Protein AF-A0A5K7ZWA7-F1 (afdb_monomer)

Sequence (144 aa):
MEKLTLSKHFCQRWQKRVGNWPTIDAVRHYMTQSIVVQGGKSLVTFNGTPHRVLALYWCPEIETIMAVDTVQNVAVTVYSRDMVDRPRGRKARKKPARKPDRRQPVSRYKDNVADAQRASLPLALRAAAVARDFGARASGERRI

Organism: NCBI:txid885957

Nearest PDB structures (foldseek):
  3mbr-assembly1_X  TM=3.580E-01  e=2.548E+00  Xanthomonas campestris pv. campestris
  8oer-assembly1_B  TM=4.316E-01  e=5.532E+00  Homo sapiens
  8oes-assembly1_A  TM=4.341E-01  e=7.642E+00  Homo sapiens

Radius of gyration: 33.52 Å; Cα contacts (8 Å, |Δi|>4): 148; chains: 1; bounding box: 53×34×88 Å

Solvent-accessible surface area (backbone atoms only — not comparable to full-atom values): 9133 Å² total; per-residue (Å²): 132,84,76,71,42,76,34,73,60,17,42,57,43,35,27,76,70,77,71,46,80,78,46,69,64,58,53,48,52,48,55,74,71,26,48,77,76,36,78,50,44,85,45,65,47,97,87,67,50,78,44,79,45,55,19,32,32,37,25,74,93,79,52,31,36,40,33,28,38,72,89,74,33,30,36,51,39,52,45,49,70,74,63,72,75,48,75,75,76,68,64,72,70,72,70,72,76,76,68,77,73,82,71,65,82,73,79,79,80,73,69,72,67,64,61,63,65,67,71,74,60,62,73,77,64,60,57,64,64,61,62,65,72,75,71,80,78,86,82,84,81,89,82,134

Secondary structure (DSSP, 8-state):
----EE-HHHHHHHHHHHSSPPPHHHHHHHHHHSEEEE--EEEE-TTS-EEEEPEEEEETTTTEEEEEETTTTEEEEEEEGGGTSS---------------------TTSGGGTSGGGGGS-HHHHHHHHTTTSSSSS------

Foldseek 3Di:
DDDAAEDPQAQVQCCVQVVDGDDPVNVVVQQVQWDWPADWDWDADPVRRIDIDWTWTQRVVSQKIWTARPVVNYGDHMDHPVVVPPPPPPVVPPPPPPDPPPPDPPPPPPPVPVVVVVVPDPPVVVVVVVVVPPPPPPDDDDDD

Structure (mmCIF, N/CA/C/O backbone):
data_AF-A0A5K7ZWA7-F1
#
_entry.id   AF-A0A5K7ZWA7-F1
#
loop_
_atom_site.group_PDB
_atom_site.id
_atom_site.type_symbol
_atom_site.label_atom_id
_atom_site.label_alt_id
_atom_site.label_comp_id
_atom_site.label_asym_id
_atom_site.label_entity_id
_atom_site.label_seq_id
_atom_site.pdbx_PDB_ins_code
_atom_site.Cartn_x
_atom_site.Cartn_y
_atom_site.Cartn_z
_atom_site.occupancy
_atom_site.B_iso_or_equiv
_atom_site.auth_seq_id
_atom_site.auth_comp_id
_atom_site.auth_asym_id
_atom_site.auth_atom_id
_atom_site.pdbx_PDB_model_num
ATOM 1 N N . MET A 1 1 ? -16.619 8.078 -12.085 1.00 61.03 1 MET A N 1
ATOM 2 C CA . MET A 1 1 ? -15.564 7.339 -11.353 1.00 61.03 1 MET A CA 1
ATOM 3 C C . MET A 1 1 ? -14.841 8.305 -10.441 1.00 61.03 1 MET A C 1
ATOM 5 O O . MET A 1 1 ? -14.447 9.370 -10.903 1.00 61.03 1 MET A O 1
ATOM 9 N N . GLU A 1 2 ? -14.689 7.957 -9.167 1.00 81.94 2 GLU A N 1
ATOM 10 C CA . GLU A 1 2 ? -13.985 8.801 -8.200 1.00 81.94 2 GLU A CA 1
ATOM 11 C C . GLU A 1 2 ? -12.511 9.002 -8.598 1.00 81.94 2 GLU A C 1
ATOM 13 O O . GLU A 1 2 ? -11.881 8.155 -9.251 1.00 81.94 2 GLU A O 1
ATOM 18 N N . LYS 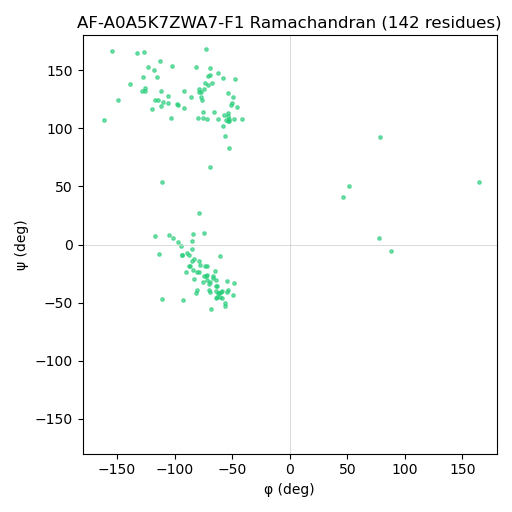A 1 3 ? -11.962 10.175 -8.271 1.00 93.69 3 LYS A N 1
ATOM 19 C CA . LYS A 1 3 ? -10.595 10.565 -8.636 1.00 93.69 3 LYS A CA 1
ATOM 20 C C . LYS A 1 3 ? -9.597 9.820 -7.745 1.00 93.69 3 LYS A C 1
ATOM 22 O O . LYS A 1 3 ? -9.478 10.136 -6.568 1.00 93.69 3 LYS A O 1
ATOM 27 N N . LEU A 1 4 ? -8.865 8.862 -8.320 1.00 97.00 4 LEU A N 1
ATOM 28 C CA . LEU A 1 4 ? -7.779 8.162 -7.633 1.00 97.00 4 LEU A CA 1
ATOM 29 C C . LEU A 1 4 ? -6.530 9.048 -7.618 1.00 97.00 4 LEU A C 1
ATOM 31 O O . LEU A 1 4 ? -6.140 9.602 -8.647 1.00 97.00 4 LEU A O 1
ATOM 35 N N . THR A 1 5 ? -5.886 9.154 -6.463 1.00 98.19 5 THR A N 1
ATOM 36 C CA . THR A 1 5 ? -4.610 9.853 -6.295 1.00 98.19 5 THR A CA 1
ATOM 37 C C . THR A 1 5 ? -3.527 8.883 -5.830 1.00 98.19 5 THR A C 1
ATOM 39 O O . THR A 1 5 ? -3.804 7.884 -5.166 1.00 98.19 5 THR A O 1
ATOM 42 N N . LEU A 1 6 ? -2.275 9.147 -6.206 1.00 98.44 6 LEU A N 1
ATOM 43 C CA . LEU A 1 6 ? -1.140 8.289 -5.870 1.00 98.44 6 LEU A CA 1
ATOM 44 C C . LEU A 1 6 ? -0.248 9.007 -4.863 1.00 98.44 6 LEU A C 1
ATOM 46 O O . LEU A 1 6 ? 0.242 10.106 -5.125 1.00 98.44 6 LEU A O 1
ATOM 50 N N . SER A 1 7 ? -0.022 8.393 -3.703 1.00 98.38 7 SER A N 1
ATOM 51 C CA . SER A 1 7 ? 0.917 8.956 -2.736 1.00 98.38 7 SER A CA 1
ATOM 52 C C . SER A 1 7 ? 2.357 8.857 -3.253 1.00 98.38 7 SER A C 1
ATOM 54 O O . SER A 1 7 ? 2.731 7.921 -3.963 1.00 98.38 7 SER A O 1
ATOM 56 N N . LYS A 1 8 ? 3.221 9.782 -2.822 1.00 98.19 8 LYS A N 1
ATOM 57 C CA . LYS A 1 8 ? 4.662 9.726 -3.129 1.00 98.19 8 LYS A CA 1
ATOM 58 C C . LYS A 1 8 ? 5.281 8.383 -2.727 1.00 98.19 8 LYS A C 1
ATOM 60 O O . LYS A 1 8 ? 6.122 7.849 -3.448 1.00 98.19 8 LYS A O 1
ATOM 65 N N . HIS A 1 9 ? 4.862 7.840 -1.580 1.00 97.94 9 HIS A N 1
ATOM 66 C CA . HIS A 1 9 ? 5.350 6.552 -1.099 1.00 97.94 9 HIS A CA 1
ATOM 67 C C . HIS A 1 9 ? 4.956 5.420 -2.045 1.00 97.94 9 HIS A C 1
ATOM 69 O O . HIS A 1 9 ? 5.816 4.620 -2.410 1.00 97.94 9 HIS A O 1
ATOM 75 N N . PHE A 1 10 ? 3.696 5.394 -2.484 1.00 98.31 10 PHE A N 1
ATOM 76 C CA . PHE A 1 10 ? 3.209 4.442 -3.472 1.00 98.31 10 PHE A CA 1
ATOM 77 C C . PHE A 1 10 ? 4.030 4.496 -4.760 1.00 98.31 10 PHE A C 1
ATOM 79 O O . PHE A 1 10 ? 4.540 3.459 -5.170 1.00 98.31 10 PHE A O 1
ATOM 86 N N . CYS A 1 11 ? 4.256 5.679 -5.342 1.00 98.38 11 CYS A N 1
ATOM 87 C CA . CYS A 1 11 ? 4.998 5.801 -6.602 1.00 98.38 11 CYS A CA 1
ATOM 88 C C . CYS A 1 11 ? 6.423 5.241 -6.515 1.00 98.38 11 CYS A C 1
ATOM 90 O O . CYS A 1 11 ? 6.836 4.445 -7.355 1.00 98.38 11 CYS A O 1
ATOM 92 N N . GLN A 1 12 ? 7.154 5.577 -5.449 1.00 97.19 12 GLN A N 1
ATOM 93 C CA . GLN A 1 12 ? 8.507 5.055 -5.216 1.00 97.19 12 GLN A CA 1
ATOM 94 C C . GLN A 1 12 ? 8.515 3.531 -5.044 1.00 97.19 12 GLN A C 1
ATOM 96 O O . GLN A 1 12 ? 9.398 2.820 -5.526 1.00 97.19 12 GLN A O 1
ATOM 101 N N . ARG A 1 13 ? 7.528 3.024 -4.305 1.00 96.56 13 ARG A N 1
ATOM 102 C CA . ARG A 1 13 ? 7.348 1.604 -4.011 1.00 96.56 13 ARG A CA 1
ATOM 103 C C . ARG A 1 13 ? 6.922 0.803 -5.235 1.00 96.56 13 ARG A C 1
ATOM 105 O O . ARG A 1 13 ? 7.331 -0.352 -5.338 1.00 96.56 13 ARG A O 1
ATOM 112 N N . TRP A 1 14 ? 6.133 1.404 -6.111 1.00 97.50 14 TRP A N 1
ATOM 113 C CA . TRP A 1 14 ? 5.718 0.853 -7.388 1.00 97.50 14 TRP A CA 1
ATOM 114 C C . TRP A 1 14 ? 6.901 0.768 -8.344 1.00 97.50 14 TRP A C 1
ATOM 116 O O . TRP A 1 14 ? 7.252 -0.327 -8.766 1.00 97.50 14 TRP A O 1
ATOM 126 N N . GLN A 1 15 ? 7.589 1.890 -8.586 1.00 97.06 15 GLN A N 1
ATOM 127 C CA . GLN A 1 15 ? 8.737 1.947 -9.493 1.00 97.06 15 GLN A CA 1
ATOM 128 C C . GLN A 1 15 ? 9.807 0.923 -9.132 1.00 97.06 15 GLN A C 1
ATOM 130 O O . GLN A 1 15 ? 10.341 0.242 -9.999 1.00 97.06 15 GLN A O 1
ATOM 135 N N . LYS A 1 16 ? 10.076 0.752 -7.835 1.00 94.94 16 LYS A N 1
ATOM 136 C CA . LYS A 1 16 ? 11.051 -0.230 -7.361 1.00 94.94 16 LYS A CA 1
ATOM 137 C C . LYS A 1 16 ? 10.667 -1.693 -7.647 1.00 94.94 16 LYS A C 1
ATOM 139 O O . LYS A 1 16 ? 11.548 -2.542 -7.596 1.00 94.94 16 LYS A O 1
ATOM 144 N N . ARG A 1 17 ? 9.385 -2.003 -7.844 1.00 92.88 17 ARG A N 1
ATOM 145 C CA . ARG A 1 17 ? 8.873 -3.384 -7.924 1.00 92.88 17 ARG A CA 1
ATOM 146 C C . ARG A 1 17 ? 8.392 -3.765 -9.308 1.00 92.88 17 ARG A C 1
ATOM 148 O O . ARG A 1 17 ? 8.737 -4.827 -9.790 1.00 92.88 17 ARG A O 1
ATOM 155 N N . VAL A 1 18 ? 7.608 -2.888 -9.920 1.00 95.00 18 VAL A N 1
ATOM 156 C CA . VAL A 1 18 ? 7.044 -3.092 -11.256 1.00 95.00 18 VAL A CA 1
ATOM 157 C C . VAL A 1 18 ? 8.024 -2.608 -12.334 1.00 95.00 18 VAL A C 1
ATOM 159 O O . VAL A 1 18 ? 7.931 -3.006 -13.485 1.00 95.00 18 VAL A O 1
ATOM 162 N N . GLY A 1 19 ? 9.003 -1.770 -11.968 1.00 95.81 19 GLY A N 1
ATOM 163 C CA . GLY A 1 19 ? 10.073 -1.322 -12.867 1.00 95.81 19 GLY A CA 1
ATOM 164 C C . GLY A 1 19 ? 9.744 -0.073 -13.689 1.00 95.81 19 GLY A C 1
ATOM 165 O O . GLY A 1 19 ? 10.626 0.470 -14.345 1.00 95.81 19 GLY A O 1
ATOM 166 N N . ASN A 1 20 ? 8.514 0.440 -13.621 1.00 96.88 20 ASN A N 1
ATOM 167 C CA . ASN A 1 20 ? 8.073 1.642 -14.331 1.00 96.88 20 ASN A CA 1
ATOM 168 C C . ASN A 1 20 ? 7.434 2.673 -13.388 1.00 96.88 20 ASN A C 1
ATOM 170 O O . ASN A 1 20 ? 7.113 2.376 -12.241 1.00 96.88 20 ASN A O 1
ATOM 174 N N . TRP A 1 21 ? 7.257 3.915 -13.840 1.00 97.75 21 TRP A N 1
ATOM 175 C CA . TRP A 1 21 ? 6.525 4.911 -13.052 1.00 97.75 21 TRP A CA 1
ATOM 176 C C . TRP A 1 21 ? 5.013 4.659 -13.161 1.00 97.75 21 TRP A C 1
ATOM 178 O O . TRP A 1 21 ? 4.525 4.493 -14.281 1.00 97.75 21 TRP A O 1
ATOM 188 N N . PRO A 1 22 ? 4.251 4.620 -12.050 1.00 98.12 22 PRO A N 1
ATOM 189 C CA . PRO A 1 22 ? 2.823 4.347 -12.135 1.00 98.12 22 PRO A CA 1
ATOM 190 C C . PRO A 1 22 ? 2.067 5.526 -12.743 1.00 98.12 22 PRO A C 1
ATOM 192 O O . PRO A 1 22 ? 2.265 6.681 -12.356 1.00 98.12 22 PRO A O 1
ATOM 195 N 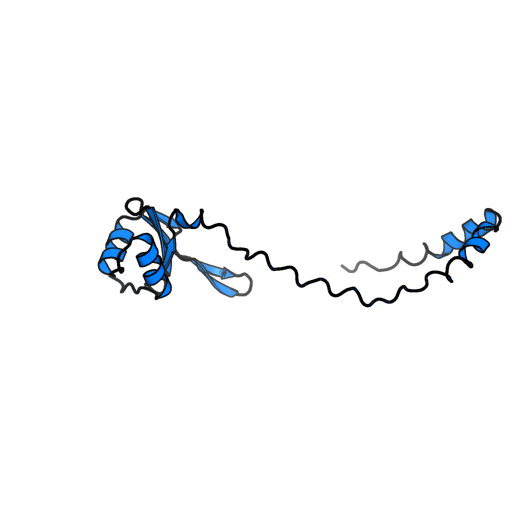N . THR A 1 23 ? 1.132 5.217 -13.636 1.00 98.06 23 THR A N 1
ATOM 196 C CA . THR A 1 23 ? 0.090 6.145 -14.086 1.00 98.06 23 THR A CA 1
ATOM 197 C C . THR A 1 23 ? -1.225 5.810 -13.388 1.00 98.06 23 THR A C 1
ATOM 199 O O . THR A 1 23 ? -1.450 4.674 -12.969 1.00 98.06 23 THR A O 1
ATOM 202 N N . ILE A 1 24 ? -2.110 6.798 -13.240 1.00 97.81 24 ILE A N 1
ATOM 203 C CA . ILE A 1 24 ? -3.408 6.597 -12.573 1.00 97.81 24 ILE A CA 1
ATOM 204 C C . ILE A 1 24 ? -4.236 5.532 -13.304 1.00 97.81 24 ILE A C 1
ATOM 206 O O . ILE A 1 24 ? -4.839 4.681 -12.653 1.00 97.81 24 ILE A O 1
ATOM 210 N N . ASP A 1 25 ? -4.228 5.546 -14.637 1.00 97.50 25 ASP A N 1
ATOM 211 C CA . ASP A 1 25 ? -5.010 4.607 -15.444 1.00 97.50 25 ASP A CA 1
ATOM 212 C C . ASP A 1 25 ? -4.464 3.182 -15.362 1.00 97.50 25 ASP A C 1
ATOM 214 O O . ASP A 1 25 ? -5.245 2.247 -15.212 1.00 97.50 25 ASP A O 1
ATOM 218 N N . ALA A 1 26 ? -3.137 3.009 -15.340 1.00 97.19 26 ALA A N 1
ATOM 219 C CA . ALA A 1 26 ? -2.533 1.697 -15.120 1.00 97.19 26 ALA A CA 1
ATOM 220 C C . ALA A 1 26 ? -2.877 1.152 -13.728 1.00 97.19 26 ALA A C 1
ATOM 222 O O . ALA A 1 26 ? -3.283 0.003 -13.597 1.00 97.19 26 ALA A O 1
ATOM 223 N N . VAL A 1 27 ? -2.777 1.978 -12.679 1.00 97.56 27 VAL A N 1
ATOM 224 C CA . VAL A 1 27 ? -3.140 1.548 -11.318 1.00 97.56 27 VAL A CA 1
ATOM 225 C C . VAL A 1 27 ? -4.617 1.165 -11.250 1.00 97.56 27 VAL A C 1
ATOM 227 O O . VAL A 1 27 ? -4.946 0.138 -10.666 1.00 97.56 27 VAL A O 1
ATOM 230 N N . ARG A 1 28 ? -5.510 1.934 -11.885 1.00 97.19 28 ARG A N 1
ATOM 231 C CA . ARG A 1 28 ? -6.933 1.577 -11.985 1.00 97.19 28 ARG A CA 1
ATOM 232 C C . ARG A 1 28 ? -7.142 0.258 -12.719 1.00 97.19 28 ARG A C 1
ATOM 234 O O . ARG A 1 28 ? -7.897 -0.567 -12.220 1.00 97.19 28 ARG A O 1
ATOM 241 N N . HIS A 1 29 ? -6.462 0.048 -13.843 1.00 97.12 29 HIS A N 1
ATOM 242 C CA . HIS A 1 29 ? -6.521 -1.202 -14.598 1.00 97.12 29 HIS A CA 1
ATOM 243 C C . HIS A 1 29 ? -6.147 -2.402 -13.714 1.00 97.12 29 HIS A C 1
ATOM 245 O O . HIS A 1 29 ? -6.965 -3.304 -13.517 1.00 97.12 29 HIS A O 1
ATOM 251 N N . TYR A 1 30 ? -4.992 -2.345 -13.046 1.00 97.44 30 TYR A N 1
ATOM 252 C CA . TYR A 1 30 ? -4.572 -3.407 -12.131 1.00 97.44 30 TYR A CA 1
ATOM 253 C C . TYR A 1 30 ? -5.505 -3.568 -10.927 1.00 97.44 30 TYR A C 1
ATOM 255 O O . TYR A 1 30 ? -5.739 -4.689 -10.482 1.00 97.44 30 TYR A O 1
ATOM 263 N N . MET A 1 31 ? -6.076 -2.481 -10.397 1.00 97.06 31 MET A N 1
ATOM 264 C CA . MET A 1 31 ? -7.087 -2.566 -9.339 1.00 97.06 31 MET A CA 1
ATOM 265 C C . MET A 1 31 ? -8.358 -3.272 -9.828 1.00 97.06 31 MET A C 1
ATOM 267 O O . MET A 1 31 ? -8.899 -4.095 -9.095 1.00 97.06 31 MET A O 1
ATOM 271 N N . THR A 1 32 ? -8.821 -3.019 -11.056 1.00 97.06 32 THR A N 1
ATOM 272 C CA . THR A 1 32 ? -10.011 -3.698 -11.603 1.00 97.06 32 THR A CA 1
ATOM 273 C C . THR A 1 32 ? -9.804 -5.193 -11.838 1.00 97.06 32 THR A C 1
ATOM 275 O O . THR A 1 32 ? -10.754 -5.957 -11.716 1.00 97.06 32 THR A O 1
ATOM 278 N N . GLN A 1 33 ? -8.572 -5.621 -12.122 1.00 97.56 33 GLN A N 1
ATOM 279 C CA . GLN A 1 33 ? -8.214 -7.034 -12.304 1.00 97.56 33 GLN A CA 1
ATOM 280 C C . GLN A 1 33 ? -7.808 -7.736 -11.001 1.00 97.56 33 GLN A C 1
ATOM 282 O O . GLN A 1 33 ? -7.559 -8.941 -10.985 1.00 97.56 33 GLN A O 1
ATOM 287 N N . SER A 1 34 ? -7.684 -6.989 -9.905 1.00 98.12 34 SER A N 1
ATOM 288 C CA . SER A 1 34 ? -7.213 -7.525 -8.634 1.00 98.12 34 SER A CA 1
ATOM 289 C C . SER A 1 34 ? -8.309 -8.245 -7.850 1.00 98.12 34 SER A C 1
ATOM 291 O O . SER A 1 34 ? -9.492 -7.918 -7.920 1.00 98.12 34 SER A O 1
ATOM 293 N N . ILE A 1 35 ? -7.885 -9.200 -7.029 1.00 98.44 35 ILE A N 1
ATOM 294 C CA . ILE A 1 35 ? -8.720 -9.871 -6.041 1.00 98.44 35 ILE A CA 1
ATOM 295 C C . ILE A 1 35 ? -8.725 -9.019 -4.769 1.00 98.44 35 ILE A C 1
ATOM 297 O O . ILE A 1 35 ? -7.671 -8.681 -4.220 1.00 98.44 35 ILE A O 1
ATOM 301 N N . VAL A 1 36 ? -9.913 -8.685 -4.269 1.00 98.31 36 VAL A N 1
ATOM 302 C CA . VAL A 1 36 ? -10.064 -7.970 -2.996 1.00 98.31 36 VAL A CA 1
ATOM 303 C C . VAL A 1 36 ? -9.731 -8.919 -1.848 1.00 98.31 36 VAL A C 1
ATOM 305 O O . VAL A 1 36 ? -10.505 -9.816 -1.528 1.00 98.31 36 VAL A O 1
ATOM 308 N N . VAL A 1 37 ? -8.583 -8.709 -1.207 1.00 98.12 37 VAL A N 1
ATOM 309 C CA . VAL A 1 37 ? -8.160 -9.484 -0.027 1.00 98.12 37 VAL A CA 1
ATOM 310 C C . VAL A 1 37 ? -8.846 -8.953 1.227 1.00 98.12 37 VAL A C 1
ATOM 312 O O . VAL A 1 37 ? -9.251 -9.712 2.102 1.00 98.12 37 VAL A O 1
ATOM 315 N N . GLN A 1 38 ? -8.974 -7.629 1.321 1.0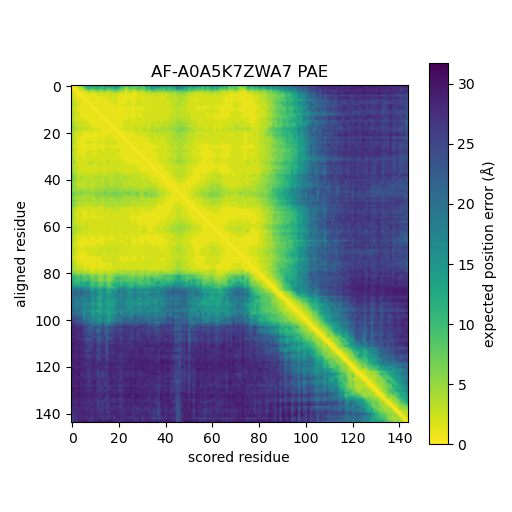0 98.12 38 GLN A N 1
ATOM 316 C CA . GLN A 1 38 ? -9.562 -6.963 2.475 1.00 98.12 38 GLN A CA 1
ATOM 317 C C . GLN A 1 38 ? -10.250 -5.671 2.040 1.00 98.12 38 GLN A C 1
ATOM 319 O O . GLN A 1 38 ? -9.619 -4.799 1.449 1.00 98.12 38 GLN A O 1
ATOM 324 N N . GLY A 1 39 ? -11.534 -5.523 2.364 1.00 97.88 39 GLY A N 1
ATOM 325 C CA . GLY A 1 39 ? -12.253 -4.265 2.162 1.00 97.88 39 GLY A CA 1
ATOM 326 C C . GLY A 1 39 ? -11.790 -3.177 3.135 1.00 97.88 39 GLY A C 1
ATOM 327 O O . GLY A 1 39 ? -11.468 -3.463 4.292 1.00 97.88 39 GLY A O 1
ATOM 328 N N . GLY A 1 40 ? -11.779 -1.926 2.672 1.00 96.62 40 GLY A N 1
ATOM 329 C CA . GLY A 1 40 ? -11.510 -0.766 3.520 1.00 96.62 40 GLY A CA 1
ATOM 330 C C . GLY A 1 40 ? -12.641 -0.560 4.527 1.00 96.62 40 GLY A C 1
ATOM 331 O O . GLY A 1 40 ? -13.813 -0.739 4.194 1.00 96.62 40 GLY A O 1
ATOM 332 N N . LYS A 1 41 ? -12.302 -0.220 5.773 1.00 97.19 41 LYS A N 1
ATOM 333 C CA . LYS A 1 41 ? -13.284 -0.013 6.850 1.00 97.19 41 LYS A CA 1
ATOM 334 C C . LYS A 1 41 ? -12.910 1.193 7.696 1.00 97.19 41 LYS A C 1
ATOM 336 O O . LYS A 1 41 ? -11.752 1.360 8.076 1.00 97.19 41 LYS A O 1
ATOM 341 N N . SER A 1 42 ? -13.911 1.987 8.049 1.00 96.94 42 SER A N 1
ATOM 342 C CA . SER A 1 42 ? -13.796 2.992 9.104 1.00 96.94 42 SER A CA 1
ATOM 343 C C . SER A 1 42 ? -14.235 2.355 10.414 1.00 96.94 42 SER A C 1
ATOM 345 O O . SER A 1 42 ? -15.370 1.904 10.538 1.00 96.94 42 SER A O 1
ATOM 347 N N . LEU A 1 43 ? -13.316 2.274 11.366 1.00 96.69 43 LEU A N 1
ATOM 348 C CA . LEU A 1 43 ? -13.534 1.720 12.694 1.00 96.69 43 LEU A CA 1
ATOM 349 C C . LEU A 1 43 ? -13.426 2.833 13.734 1.00 96.69 43 LEU A C 1
ATOM 351 O O . LEU A 1 43 ? -12.785 3.859 13.507 1.00 96.69 43 LEU A O 1
ATOM 355 N N . VAL A 1 44 ? -14.020 2.605 14.897 1.00 97.62 44 VAL A N 1
ATOM 356 C CA . VAL A 1 44 ? -13.901 3.485 16.060 1.00 97.62 44 VAL A CA 1
ATOM 357 C C . VAL A 1 44 ? -13.489 2.616 17.242 1.00 97.62 44 VAL A C 1
ATOM 359 O O . VAL A 1 44 ? -14.039 1.532 17.434 1.00 97.62 44 VAL A O 1
ATOM 362 N N . THR A 1 45 ? -12.473 3.035 17.995 1.00 96.25 45 THR A N 1
ATOM 363 C CA . THR A 1 45 ? -12.072 2.327 19.220 1.00 96.25 45 THR A CA 1
ATOM 364 C C . THR A 1 45 ? -13.087 2.550 20.333 1.00 96.25 45 THR A C 1
ATOM 366 O O . THR A 1 45 ? -13.919 3.450 20.263 1.00 96.25 45 THR A O 1
ATOM 369 N N . PHE A 1 46 ? -12.974 1.775 21.413 1.00 96.81 46 PHE A N 1
ATOM 370 C CA . PHE A 1 46 ? -13.796 1.970 22.611 1.00 96.81 46 PHE A CA 1
ATOM 371 C C . PHE A 1 46 ? -13.717 3.403 23.173 1.00 96.81 46 PHE A C 1
ATOM 373 O O . PHE A 1 46 ? -14.703 3.928 23.672 1.00 96.81 46 PHE A O 1
ATOM 380 N N . ASN A 1 47 ? -12.572 4.076 23.007 1.00 97.38 47 ASN A N 1
ATOM 381 C CA . ASN A 1 47 ? -12.365 5.457 23.455 1.00 97.38 47 ASN A CA 1
ATOM 382 C C . ASN A 1 47 ? -12.883 6.508 22.450 1.00 97.38 47 ASN A C 1
ATOM 384 O O . ASN A 1 47 ? -12.551 7.684 22.570 1.00 97.38 47 ASN A O 1
ATOM 388 N N . GLY A 1 48 ? -13.612 6.102 21.406 1.00 97.38 48 GLY A N 1
ATOM 389 C CA . GLY A 1 48 ? -14.123 7.009 20.377 1.00 97.38 48 GLY A CA 1
ATOM 390 C C . GLY A 1 48 ? -13.086 7.462 19.341 1.00 97.38 48 GLY A C 1
ATOM 391 O O . GLY A 1 48 ? -13.392 8.305 18.502 1.00 97.38 48 GLY A O 1
ATOM 392 N N . THR A 1 49 ? -11.855 6.934 19.358 1.00 97.31 49 THR A N 1
ATOM 393 C CA . THR A 1 49 ? -10.821 7.340 18.390 1.00 97.31 49 THR A CA 1
ATOM 394 C C . THR A 1 49 ? -11.080 6.685 17.030 1.00 97.31 49 THR A C 1
ATOM 396 O O . THR A 1 49 ? -11.203 5.457 16.971 1.00 97.31 49 THR A O 1
ATOM 399 N N . PRO A 1 50 ? -11.142 7.449 15.924 1.00 96.75 50 PRO A N 1
ATOM 400 C CA . PRO A 1 50 ? -11.340 6.877 14.601 1.00 96.75 50 PRO A CA 1
ATOM 401 C C . PRO A 1 50 ? -10.064 6.188 14.104 1.00 96.75 50 PRO A C 1
ATOM 403 O O . PRO A 1 50 ? -8.971 6.750 14.149 1.00 96.75 50 PRO A O 1
ATOM 406 N N . HIS A 1 51 ? -10.214 4.983 13.563 1.00 96.69 51 HIS A N 1
ATOM 407 C CA . HIS A 1 51 ? -9.161 4.237 12.884 1.00 96.69 51 HIS A CA 1
ATOM 408 C C . HIS A 1 51 ? -9.624 3.837 11.490 1.00 96.69 51 HIS A C 1
ATOM 410 O O . HIS A 1 51 ? -10.731 3.337 11.302 1.00 96.69 51 HIS A O 1
ATOM 416 N N . ARG A 1 52 ? -8.759 4.028 10.494 1.00 95.88 52 ARG A N 1
ATOM 417 C CA . ARG A 1 52 ? -9.038 3.617 9.119 1.00 95.88 52 ARG A CA 1
ATOM 418 C C . ARG A 1 52 ? -8.233 2.386 8.772 1.00 95.88 52 ARG A C 1
ATOM 420 O O . ARG A 1 52 ? -7.016 2.349 8.937 1.00 95.88 52 ARG A O 1
ATOM 427 N N . VAL A 1 53 ? -8.942 1.391 8.276 1.00 97.75 53 VAL A N 1
ATOM 428 C CA . VAL A 1 53 ? -8.381 0.171 7.727 1.00 97.75 53 VAL A CA 1
ATOM 429 C C . VAL A 1 53 ? -8.335 0.331 6.214 1.00 97.75 53 VAL A C 1
ATOM 431 O O . VAL A 1 53 ? -9.369 0.552 5.585 1.00 97.75 53 VAL A O 1
ATOM 434 N N . LEU A 1 54 ? -7.135 0.231 5.642 1.00 98.31 54 LEU A N 1
ATOM 435 C CA . LEU A 1 54 ? -6.931 0.314 4.197 1.00 98.31 54 LEU A CA 1
ATOM 436 C C . LEU A 1 54 ? -7.513 -0.919 3.500 1.00 98.31 54 LEU A C 1
ATOM 438 O O . LEU A 1 54 ? -7.449 -2.029 4.034 1.00 98.31 54 LEU A O 1
ATOM 442 N N . ALA A 1 55 ? -8.035 -0.720 2.293 1.00 98.38 55 ALA A N 1
ATOM 443 C CA . ALA A 1 55 ? -8.389 -1.819 1.413 1.00 98.38 55 ALA A CA 1
ATOM 444 C C . ALA A 1 55 ? -7.120 -2.447 0.826 1.00 98.38 55 ALA A C 1
ATOM 446 O O . ALA A 1 55 ? -6.193 -1.728 0.443 1.00 98.38 55 ALA A O 1
ATOM 447 N N . LEU A 1 56 ? -7.091 -3.776 0.746 1.00 98.56 56 LEU A N 1
ATOM 448 C CA . LEU A 1 56 ? -6.004 -4.548 0.158 1.00 98.56 56 LEU A CA 1
ATOM 449 C C . LEU A 1 56 ? -6.495 -5.265 -1.097 1.00 98.56 56 LEU A C 1
ATOM 451 O O . LEU A 1 56 ? -7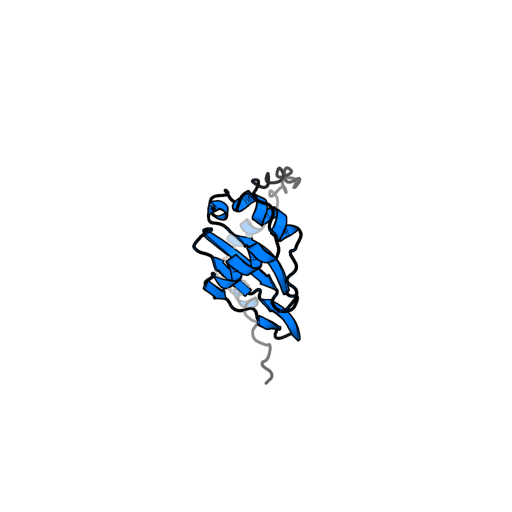.443 -6.049 -1.052 1.00 98.56 56 LEU A O 1
ATOM 455 N N . TYR A 1 57 ? -5.792 -5.013 -2.193 1.00 98.44 57 TYR A N 1
ATOM 456 C CA . TYR A 1 57 ? -6.070 -5.534 -3.524 1.00 98.44 57 TYR A CA 1
ATOM 457 C C . TYR A 1 57 ? -4.866 -6.344 -3.994 1.00 98.44 57 TYR A C 1
ATOM 459 O O . TYR A 1 57 ? -3.779 -5.786 -4.138 1.00 98.44 57 TYR A O 1
ATOM 467 N N . TRP A 1 58 ? -5.023 -7.647 -4.211 1.00 98.38 58 TRP A N 1
ATOM 468 C CA . TRP A 1 58 ? -3.957 -8.508 -4.720 1.00 98.38 58 TRP A CA 1
ATOM 469 C C . TRP A 1 58 ? -4.105 -8.690 -6.226 1.00 98.38 58 TRP A C 1
ATOM 471 O O . TRP A 1 58 ? -5.124 -9.190 -6.690 1.00 98.38 58 TRP A O 1
ATOM 481 N N . CYS A 1 59 ? -3.099 -8.280 -6.992 1.00 97.75 59 CYS A N 1
ATOM 482 C CA . CYS A 1 59 ? -3.056 -8.470 -8.436 1.00 97.75 59 CYS A CA 1
ATOM 483 C C . CYS A 1 59 ? -2.090 -9.625 -8.758 1.00 97.75 59 CYS A C 1
ATOM 485 O O . CYS A 1 59 ? -0.879 -9.447 -8.578 1.00 97.75 59 CYS A O 1
ATOM 487 N N . PRO A 1 60 ? -2.593 -10.798 -9.200 1.00 96.88 60 PRO A N 1
ATOM 488 C CA . PRO A 1 60 ? -1.750 -11.957 -9.492 1.00 96.88 60 PRO A CA 1
ATOM 489 C C . PRO A 1 60 ? -0.773 -11.716 -10.645 1.00 96.88 60 PRO A C 1
ATOM 491 O O . PRO A 1 60 ? 0.362 -12.165 -10.570 1.00 96.88 60 PRO A O 1
ATOM 494 N N . GLU A 1 61 ? -1.187 -10.963 -11.667 1.00 96.12 61 GLU A N 1
ATOM 495 C CA . GLU A 1 61 ? -0.404 -10.720 -12.888 1.00 96.12 61 GLU A CA 1
ATOM 496 C C . GLU A 1 61 ? 0.954 -10.061 -12.613 1.00 96.12 61 GLU A C 1
ATOM 498 O O . GLU A 1 61 ? 1.965 -10.445 -13.193 1.00 96.12 61 GLU A O 1
ATOM 503 N N . ILE A 1 62 ? 0.987 -9.103 -11.685 1.00 95.44 62 ILE A N 1
ATOM 504 C CA . ILE A 1 62 ? 2.214 -8.402 -11.279 1.00 95.44 62 ILE A CA 1
ATOM 505 C C . ILE A 1 62 ? 2.732 -8.860 -9.908 1.00 95.44 62 ILE A C 1
ATOM 507 O O . ILE A 1 62 ? 3.618 -8.223 -9.343 1.00 95.44 62 ILE A O 1
ATOM 511 N N . GLU A 1 63 ? 2.147 -9.918 -9.337 1.00 96.00 63 GLU A N 1
ATOM 512 C CA . GLU A 1 63 ? 2.460 -10.456 -8.006 1.00 96.00 63 GLU A CA 1
ATOM 513 C C . GLU A 1 63 ? 2.574 -9.381 -6.897 1.00 96.00 63 GLU A C 1
ATOM 515 O O . GLU A 1 63 ? 3.451 -9.429 -6.023 1.00 96.00 63 GLU A O 1
ATOM 520 N N . THR A 1 64 ? 1.680 -8.382 -6.904 1.00 96.75 64 THR A N 1
ATOM 521 C CA . THR A 1 64 ? 1.695 -7.293 -5.910 1.00 96.75 64 THR A CA 1
ATOM 522 C C . THR A 1 64 ? 0.387 -7.144 -5.144 1.00 96.75 64 THR A C 1
ATOM 524 O O . THR A 1 64 ? -0.692 -7.474 -5.632 1.00 96.75 64 THR A O 1
ATOM 527 N N . ILE A 1 65 ? 0.482 -6.615 -3.921 1.00 98.06 65 ILE A N 1
ATOM 528 C CA . ILE A 1 65 ? -0.671 -6.208 -3.110 1.00 98.06 65 ILE A CA 1
ATOM 529 C C . ILE A 1 65 ? -0.667 -4.686 -2.988 1.00 98.06 65 ILE A C 1
ATOM 531 O O . ILE A 1 65 ? 0.270 -4.104 -2.438 1.00 98.06 65 ILE A O 1
ATOM 535 N N . MET A 1 66 ? -1.717 -4.035 -3.472 1.00 98.38 66 MET A N 1
ATOM 536 C CA . MET A 1 66 ? -1.940 -2.597 -3.352 1.00 98.38 66 MET A CA 1
ATOM 537 C C . MET A 1 66 ? -2.753 -2.293 -2.095 1.00 98.38 66 MET A C 1
ATOM 539 O O . MET A 1 66 ? -3.786 -2.915 -1.856 1.00 98.38 66 MET A O 1
ATOM 543 N N . ALA A 1 67 ? -2.304 -1.314 -1.309 1.00 98.44 67 ALA A N 1
ATOM 544 C CA . ALA A 1 67 ? -3.051 -0.782 -0.176 1.00 98.44 67 ALA A CA 1
ATOM 545 C C . ALA A 1 67 ? -3.617 0.599 -0.514 1.00 98.44 67 ALA A C 1
ATOM 547 O O . ALA A 1 67 ? -2.860 1.526 -0.832 1.00 98.44 67 ALA A O 1
ATOM 548 N N . VAL A 1 68 ? -4.938 0.736 -0.424 1.00 98.31 68 VAL A N 1
ATOM 549 C CA . VAL A 1 68 ? -5.680 1.929 -0.851 1.00 98.31 68 VAL A CA 1
ATOM 550 C C . VAL A 1 68 ? -6.550 2.443 0.294 1.00 98.31 68 VAL A C 1
ATOM 552 O O . VAL A 1 68 ? -7.269 1.674 0.931 1.00 98.31 68 VAL A O 1
ATOM 555 N N . ASP A 1 69 ? -6.492 3.748 0.558 1.00 97.81 69 ASP A N 1
ATOM 556 C CA . ASP A 1 69 ? -7.468 4.424 1.416 1.00 97.81 69 ASP A CA 1
ATOM 557 C C . ASP A 1 69 ? -8.731 4.684 0.589 1.00 97.81 69 ASP A C 1
ATOM 559 O O . ASP A 1 69 ? -8.726 5.525 -0.310 1.00 97.81 69 ASP A O 1
ATOM 563 N N . THR A 1 70 ? -9.802 3.950 0.884 1.00 96.50 70 THR A N 1
ATOM 564 C CA . THR A 1 70 ? -11.089 4.052 0.181 1.00 96.50 70 THR A CA 1
ATOM 565 C C . THR A 1 70 ? -11.864 5.318 0.526 1.00 96.50 70 THR A C 1
ATOM 567 O O . THR A 1 70 ? -12.764 5.686 -0.211 1.00 96.50 70 THR A O 1
ATOM 570 N N . VAL A 1 71 ? -11.543 5.993 1.634 1.00 95.31 71 VAL A N 1
ATOM 571 C CA . VAL A 1 71 ? -12.214 7.241 2.026 1.00 95.31 71 VAL A CA 1
ATOM 572 C C . VAL A 1 71 ? -11.614 8.420 1.270 1.00 95.31 71 VAL A C 1
ATOM 574 O O . VAL A 1 71 ? -12.329 9.310 0.824 1.00 95.31 71 VAL A O 1
ATOM 577 N N . GLN A 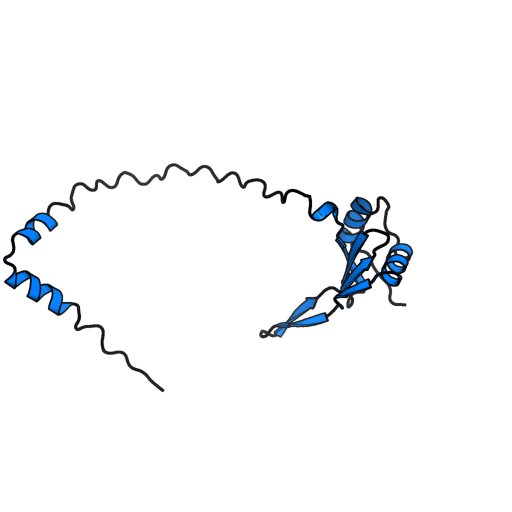1 72 ? -10.287 8.442 1.135 1.00 96.19 72 GLN A N 1
ATOM 578 C CA . GLN A 1 72 ? -9.579 9.519 0.433 1.00 96.19 72 GLN A CA 1
ATOM 579 C C . GLN A 1 72 ? -9.320 9.215 -1.045 1.00 96.19 72 GLN A C 1
ATOM 581 O O . GLN A 1 72 ? -8.857 10.095 -1.769 1.00 96.19 72 GLN A O 1
ATOM 586 N N . ASN A 1 73 ? -9.582 7.985 -1.492 1.00 96.94 73 ASN A N 1
ATOM 587 C CA . ASN A 1 73 ? -9.190 7.480 -2.807 1.00 96.94 73 ASN A CA 1
ATOM 588 C C . ASN A 1 73 ? -7.698 7.709 -3.096 1.00 96.94 73 ASN A C 1
ATOM 590 O O . ASN A 1 73 ? -7.307 8.243 -4.138 1.00 96.94 73 ASN A O 1
ATOM 594 N N . VAL A 1 74 ? -6.851 7.305 -2.144 1.00 98.19 74 VAL A N 1
ATOM 595 C CA . VAL A 1 74 ? -5.389 7.436 -2.230 1.00 98.19 74 VAL A CA 1
ATOM 596 C C . VAL A 1 74 ? -4.750 6.053 -2.231 1.00 98.19 74 VAL A C 1
ATOM 598 O O . VAL A 1 74 ? -4.913 5.283 -1.285 1.00 98.19 74 VAL A O 1
ATOM 601 N N . ALA A 1 75 ? -3.945 5.750 -3.247 1.00 98.19 75 ALA A N 1
ATOM 602 C CA . ALA A 1 75 ? -3.060 4.592 -3.218 1.00 98.19 75 ALA A CA 1
ATOM 603 C C . ALA A 1 75 ? -1.855 4.891 -2.304 1.00 98.19 75 ALA A C 1
ATOM 605 O O . ALA A 1 75 ? -1.046 5.789 -2.571 1.00 98.19 75 ALA A O 1
ATOM 606 N N . VAL A 1 76 ? -1.748 4.166 -1.188 1.00 98.19 76 VAL A N 1
ATOM 607 C CA . VAL A 1 76 ? -0.808 4.475 -0.095 1.00 98.19 76 VAL A CA 1
ATOM 608 C C . VAL A 1 76 ? 0.509 3.727 -0.261 1.00 98.19 76 VAL A C 1
ATOM 610 O O . VAL A 1 76 ? 1.591 4.303 -0.147 1.00 98.19 76 VAL A O 1
ATOM 613 N N . THR A 1 77 ? 0.443 2.425 -0.522 1.00 98.00 77 THR A N 1
ATOM 614 C CA . THR A 1 77 ? 1.642 1.605 -0.702 1.00 98.00 77 THR A CA 1
ATOM 615 C C . THR A 1 77 ? 1.361 0.385 -1.565 1.00 98.00 77 THR A C 1
ATOM 617 O O . THR A 1 77 ? 0.212 0.036 -1.828 1.00 98.00 77 THR A O 1
ATOM 620 N N . VAL A 1 78 ? 2.436 -0.258 -2.001 1.00 97.88 78 VAL A N 1
ATOM 621 C CA . VAL A 1 78 ? 2.394 -1.539 -2.700 1.00 97.88 78 VAL A CA 1
ATOM 622 C C . VAL A 1 78 ? 3.333 -2.503 -1.985 1.00 97.88 78 VAL A C 1
ATOM 624 O O . VAL A 1 78 ? 4.382 -2.081 -1.482 1.00 97.88 78 VAL A O 1
ATOM 627 N N . TYR A 1 79 ? 2.974 -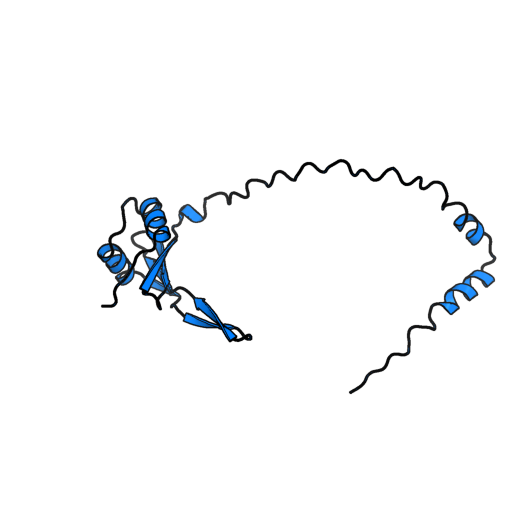3.776 -1.926 1.00 96.19 79 TYR A N 1
ATOM 628 C CA . TYR A 1 79 ? 3.776 -4.881 -1.407 1.00 96.19 79 TYR A CA 1
ATOM 629 C C . TYR A 1 79 ? 4.090 -5.843 -2.557 1.00 96.19 79 TYR A C 1
ATOM 631 O O . TYR A 1 79 ? 3.263 -6.021 -3.440 1.00 96.19 79 TYR A O 1
ATOM 639 N N . SER A 1 80 ? 5.279 -6.443 -2.552 1.00 94.25 80 SER A N 1
ATOM 640 C CA . SER A 1 80 ? 5.670 -7.525 -3.470 1.00 94.25 80 SER A CA 1
ATOM 641 C C . SER A 1 80 ? 6.321 -8.642 -2.674 1.00 94.25 80 SER A C 1
ATOM 643 O O . SER A 1 80 ? 6.742 -8.420 -1.530 1.00 94.25 80 SER A O 1
ATOM 645 N N . ARG A 1 81 ? 6.450 -9.809 -3.305 1.00 88.75 81 ARG A N 1
ATOM 646 C CA . ARG A 1 81 ? 7.134 -10.986 -2.765 1.00 88.75 81 ARG A CA 1
ATOM 647 C C . ARG A 1 81 ? 8.528 -10.669 -2.208 1.00 88.75 81 ARG A C 1
ATOM 649 O O . ARG A 1 81 ? 8.809 -11.011 -1.063 1.00 88.75 81 ARG A O 1
ATOM 656 N N . ASP A 1 82 ? 9.319 -9.863 -2.919 1.00 83.94 82 ASP A N 1
ATOM 657 C CA . ASP A 1 82 ? 10.691 -9.479 -2.529 1.00 83.94 82 ASP A CA 1
ATOM 658 C C . ASP A 1 82 ? 10.803 -8.722 -1.191 1.00 83.94 82 ASP A C 1
ATOM 660 O O . ASP A 1 82 ? 11.902 -8.438 -0.705 1.00 83.94 82 ASP A O 1
ATOM 664 N N . MET A 1 83 ? 9.686 -8.300 -0.584 1.00 75.94 83 MET A N 1
ATOM 665 C CA . MET A 1 83 ? 9.723 -7.732 0.766 1.00 75.94 83 MET A CA 1
ATOM 666 C C . MET A 1 83 ? 9.994 -8.768 1.852 1.00 75.94 83 MET A C 1
ATOM 668 O O . MET A 1 83 ? 10.491 -8.371 2.908 1.00 75.94 83 MET A O 1
ATOM 672 N N . VAL A 1 84 ? 9.658 -10.038 1.621 1.00 74.38 84 VAL A N 1
ATOM 673 C CA . VAL A 1 84 ? 9.860 -11.110 2.603 1.00 74.38 84 VAL A CA 1
ATOM 674 C C . VAL A 1 84 ? 11.352 -11.387 2.779 1.00 74.38 84 VAL A C 1
ATOM 676 O O . VAL A 1 84 ? 11.824 -11.485 3.911 1.00 74.38 84 VAL A O 1
ATOM 679 N N . ASP A 1 85 ? 12.099 -11.377 1.675 1.00 70.00 85 ASP A N 1
ATOM 680 C CA . ASP A 1 85 ? 13.509 -11.776 1.645 1.00 70.00 85 ASP A CA 1
ATOM 681 C C . ASP A 1 85 ? 14.476 -10.663 2.022 1.00 70.00 85 ASP A C 1
ATOM 683 O O . ASP A 1 85 ? 15.678 -10.898 2.143 1.00 70.00 85 ASP A O 1
ATOM 687 N N . ARG A 1 86 ? 13.992 -9.434 2.258 1.00 66.56 86 ARG A N 1
ATOM 688 C CA . ARG A 1 86 ? 14.870 -8.427 2.849 1.00 66.56 86 ARG A CA 1
ATOM 689 C C . ARG A 1 86 ? 15.199 -8.895 4.258 1.00 66.56 86 ARG A C 1
ATOM 691 O O . ARG A 1 86 ? 14.285 -8.868 5.091 1.00 66.56 86 ARG A O 1
ATOM 698 N N . PRO A 1 87 ? 16.470 -9.241 4.568 1.00 66.00 87 PRO A N 1
ATOM 699 C CA . PRO A 1 87 ? 16.857 -9.492 5.942 1.00 66.00 87 PRO A CA 1
ATOM 700 C C . PRO A 1 87 ? 16.428 -8.243 6.684 1.00 66.00 87 PRO A C 1
ATOM 702 O O . PRO A 1 87 ? 16.883 -7.145 6.344 1.00 66.00 87 PRO A O 1
ATOM 705 N N . ARG A 1 88 ? 15.437 -8.376 7.582 1.00 66.00 88 ARG A N 1
ATOM 706 C CA . ARG A 1 88 ? 14.918 -7.237 8.333 1.00 66.00 88 ARG A CA 1
ATOM 707 C C . ARG A 1 88 ? 16.149 -6.640 8.956 1.00 66.00 88 ARG A C 1
ATOM 709 O O . ARG A 1 88 ? 16.718 -7.238 9.865 1.00 66.00 88 ARG A O 1
ATOM 716 N N . GLY A 1 89 ? 16.576 -5.505 8.418 1.00 55.16 89 GLY A N 1
ATOM 717 C CA . GLY A 1 89 ? 17.705 -4.756 8.903 1.00 55.16 89 GLY A CA 1
ATOM 718 C C . GLY A 1 89 ? 17.314 -4.181 10.250 1.00 55.16 89 GLY A C 1
ATOM 719 O O . GLY A 1 89 ? 17.258 -2.968 10.416 1.00 55.16 89 GLY A O 1
ATOM 720 N N . ARG A 1 90 ? 17.118 -5.040 11.258 1.00 60.66 90 ARG A N 1
ATOM 721 C CA . ARG A 1 90 ? 17.757 -4.832 12.536 1.00 60.66 90 ARG A CA 1
ATOM 722 C C . ARG A 1 90 ? 19.221 -4.681 12.157 1.00 60.66 90 ARG A C 1
ATOM 724 O O . ARG A 1 90 ? 19.974 -5.645 12.192 1.00 60.66 90 ARG A O 1
ATOM 731 N N . LYS A 1 91 ? 19.613 -3.460 11.754 1.00 63.59 91 LYS A N 1
ATOM 732 C CA . LYS A 1 91 ? 20.954 -2.964 12.025 1.00 63.59 91 LYS A CA 1
ATOM 733 C C . LYS A 1 91 ? 21.152 -3.435 13.442 1.00 63.59 91 LYS A C 1
ATOM 735 O O . LYS A 1 91 ? 20.367 -3.001 14.292 1.00 63.59 91 LYS A O 1
ATOM 740 N N . ALA A 1 92 ? 21.997 -4.449 13.645 1.00 64.06 92 ALA A N 1
ATOM 741 C CA . ALA A 1 92 ? 22.252 -4.967 14.970 1.00 64.06 92 ALA A CA 1
ATOM 742 C C . ALA A 1 92 ? 22.523 -3.704 15.765 1.00 64.06 92 ALA A C 1
ATOM 744 O O . ALA A 1 92 ? 23.462 -2.978 15.431 1.00 64.06 92 ALA A O 1
ATOM 745 N N . ARG A 1 93 ? 21.583 -3.315 16.641 1.00 68.25 93 ARG A N 1
ATOM 746 C CA . ARG A 1 93 ? 21.761 -2.127 17.464 1.00 68.25 93 ARG A CA 1
ATOM 747 C C . ARG A 1 93 ? 23.072 -2.469 18.132 1.00 68.25 93 ARG A C 1
ATOM 749 O O . ARG A 1 93 ? 23.081 -3.437 18.894 1.00 68.25 93 ARG A O 1
ATOM 756 N N . LYS A 1 94 ? 24.175 -1.809 17.744 1.00 75.25 94 LYS A N 1
ATOM 757 C CA . LYS A 1 94 ? 25.449 -1.971 18.435 1.00 75.25 94 LYS A CA 1
ATOM 758 C C . LYS A 1 94 ? 25.043 -1.687 19.863 1.00 75.25 94 LYS A C 1
ATOM 760 O O . LYS A 1 94 ? 24.617 -0.563 20.136 1.00 75.25 94 LYS A O 1
ATOM 765 N N . LYS A 1 95 ? 24.962 -2.734 20.698 1.00 75.50 95 LYS A N 1
ATOM 766 C CA . LYS A 1 95 ? 24.564 -2.564 22.092 1.00 75.50 95 LYS A CA 1
ATOM 767 C C . LYS A 1 95 ? 25.500 -1.460 22.563 1.00 75.50 95 LYS A C 1
ATOM 769 O O . LYS A 1 95 ? 26.705 -1.630 22.349 1.00 75.50 95 LYS A O 1
ATOM 774 N N . PRO A 1 96 ? 24.983 -0.304 23.023 1.00 76.06 96 PRO A N 1
ATOM 775 C CA . PRO A 1 96 ? 25.864 0.762 23.466 1.00 76.06 96 PRO A CA 1
ATOM 776 C C . PRO A 1 96 ? 26.846 0.099 24.418 1.00 76.06 96 PRO A C 1
ATOM 778 O O . PRO A 1 96 ? 26.406 -0.689 25.265 1.00 76.06 96 PRO A O 1
ATOM 781 N N . ALA A 1 97 ? 28.147 0.284 24.167 1.00 80.31 97 ALA A N 1
ATOM 782 C CA . ALA A 1 97 ? 29.184 -0.339 24.973 1.00 80.31 97 ALA A CA 1
ATOM 783 C C . ALA A 1 97 ? 28.773 -0.136 26.429 1.00 80.31 97 ALA A C 1
ATOM 785 O O . ALA A 1 97 ? 28.527 1.007 26.830 1.00 80.31 97 ALA A O 1
ATOM 786 N N . ARG A 1 98 ? 28.545 -1.235 27.167 1.00 77.00 98 ARG A N 1
ATOM 787 C CA . ARG A 1 98 ? 28.205 -1.143 28.586 1.00 77.00 98 ARG A CA 1
ATOM 788 C C . ARG A 1 98 ? 29.315 -0.296 29.184 1.00 77.00 98 ARG A C 1
ATOM 790 O O . ARG A 1 98 ? 30.461 -0.739 29.200 1.00 77.00 98 ARG A O 1
ATOM 797 N N . LYS A 1 99 ? 29.001 0.936 29.596 1.00 78.94 99 LYS A N 1
ATOM 798 C CA . LYS A 1 99 ? 29.942 1.705 30.405 1.00 78.94 99 LYS A CA 1
ATOM 799 C C . LYS A 1 99 ? 30.278 0.790 31.586 1.00 78.94 99 LYS A C 1
ATOM 801 O O . LYS A 1 99 ? 29.330 0.212 32.130 1.00 78.94 99 LYS A O 1
ATOM 806 N N . PRO A 1 100 ? 31.564 0.576 31.918 1.00 74.94 100 PRO A N 1
ATOM 807 C CA . PRO A 1 100 ? 31.914 -0.186 33.106 1.00 74.94 100 PRO A CA 1
ATOM 808 C C . PRO A 1 100 ? 31.110 0.413 34.253 1.00 74.94 100 PRO A C 1
ATOM 810 O O . PRO A 1 100 ? 31.110 1.634 34.439 1.00 74.94 100 PRO A O 1
ATOM 813 N N . ASP A 1 101 ? 30.306 -0.431 34.897 1.00 73.00 101 ASP A N 1
ATOM 814 C CA . ASP A 1 101 ? 29.431 -0.005 35.974 1.00 73.00 101 ASP A CA 1
ATOM 815 C C . ASP A 1 101 ? 30.329 0.639 37.029 1.00 73.00 101 ASP A C 1
ATOM 817 O O . ASP A 1 101 ? 31.189 -0.016 37.611 1.00 73.00 101 ASP A O 1
ATOM 821 N N . ARG A 1 102 ? 30.201 1.956 37.205 1.00 70.19 102 ARG A N 1
ATOM 822 C CA . ARG A 1 102 ? 31.052 2.745 38.105 1.00 70.19 102 ARG A CA 1
ATOM 823 C C . ARG A 1 102 ? 30.697 2.505 39.572 1.00 70.19 102 ARG A C 1
ATOM 825 O O . ARG A 1 102 ? 31.173 3.237 40.437 1.00 70.19 102 ARG A O 1
ATOM 832 N N . ARG A 1 103 ? 29.847 1.511 39.852 1.00 71.44 103 ARG A N 1
ATOM 833 C CA . ARG A 1 103 ? 29.636 0.984 41.193 1.00 71.44 103 ARG A CA 1
ATOM 834 C C . ARG A 1 103 ? 30.987 0.511 41.700 1.00 71.44 103 ARG A C 1
ATOM 836 O O . ARG A 1 103 ? 31.490 -0.537 41.303 1.00 71.44 103 ARG A O 1
ATOM 843 N N . GLN A 1 104 ? 31.575 1.337 42.561 1.00 63.88 104 GLN A N 1
ATOM 844 C CA . GLN A 1 104 ? 32.671 0.920 43.410 1.00 63.88 104 GLN A CA 1
ATOM 845 C C . GLN A 1 104 ? 32.285 -0.418 44.051 1.00 63.88 104 GLN A C 1
ATOM 847 O O . GLN A 1 104 ? 31.104 -0.605 44.368 1.00 63.88 104 GLN A O 1
ATOM 852 N N . PRO A 1 105 ? 33.234 -1.351 44.223 1.00 66.25 105 PRO A N 1
ATOM 853 C CA . PRO A 1 105 ? 32.979 -2.541 45.011 1.00 66.25 105 PRO A CA 1
ATOM 854 C C . PRO A 1 105 ? 32.457 -2.069 46.364 1.00 66.25 105 PRO A C 1
ATOM 856 O O . PRO A 1 105 ? 33.189 -1.467 47.148 1.00 66.25 105 PRO A O 1
ATOM 859 N N . VAL A 1 106 ? 31.163 -2.272 46.611 1.00 63.28 106 VAL A N 1
ATOM 860 C CA . VAL A 1 106 ? 30.609 -2.069 47.941 1.00 63.28 106 VAL A CA 1
ATOM 861 C C . VAL A 1 106 ? 31.353 -3.092 48.777 1.00 63.28 106 VAL A C 1
ATOM 863 O O . VAL A 1 106 ? 31.199 -4.293 48.548 1.00 63.28 106 VAL A O 1
ATOM 866 N N . SER A 1 107 ? 32.263 -2.616 49.626 1.00 62.16 107 SER A N 1
ATOM 867 C CA . SER A 1 107 ? 33.026 -3.443 50.548 1.00 62.16 107 SER A CA 1
ATOM 868 C C . SER A 1 107 ? 32.025 -4.207 51.403 1.00 62.16 107 SER A C 1
ATOM 870 O O . SER A 1 107 ? 31.508 -3.710 52.399 1.00 62.16 107 SER A O 1
ATOM 872 N N . ARG A 1 108 ? 31.701 -5.423 50.965 1.00 55.62 108 ARG A N 1
ATOM 873 C CA . ARG A 1 108 ? 30.718 -6.317 51.580 1.00 55.62 108 ARG A CA 1
ATOM 874 C C . ARG A 1 108 ? 31.314 -7.023 52.801 1.00 55.62 108 ARG A C 1
ATOM 876 O O . ARG A 1 108 ? 30.942 -8.147 53.112 1.00 55.62 108 ARG A O 1
ATOM 883 N N . TYR A 1 109 ? 32.292 -6.387 53.451 1.00 54.00 109 TYR A N 1
ATOM 884 C CA . TYR A 1 109 ? 33.121 -6.994 54.488 1.00 54.00 109 TYR A CA 1
ATOM 885 C C . TYR A 1 109 ? 32.609 -6.735 55.911 1.00 54.00 109 TYR A C 1
ATOM 887 O O . TYR A 1 109 ? 33.212 -7.215 56.862 1.00 54.00 109 TYR A O 1
ATOM 895 N N . LYS A 1 110 ? 31.511 -5.989 56.102 1.00 53.22 110 LYS A N 1
ATOM 896 C CA . LYS A 1 110 ? 31.047 -5.637 57.458 1.00 53.22 110 LYS A CA 1
ATOM 897 C C . LYS A 1 110 ? 29.714 -6.237 57.901 1.00 53.22 110 LYS A C 1
ATOM 899 O O . LYS A 1 110 ? 29.442 -6.206 59.095 1.00 53.22 110 LYS A O 1
ATOM 904 N N . ASP A 1 111 ? 28.963 -6.895 57.020 1.00 52.91 111 ASP A N 1
ATOM 905 C CA . ASP A 1 111 ? 27.627 -7.391 57.394 1.00 52.91 111 ASP A CA 1
ATOM 906 C C . ASP A 1 111 ? 27.608 -8.851 57.888 1.00 52.91 111 ASP A C 1
ATOM 908 O O . ASP A 1 111 ? 26.620 -9.293 58.463 1.00 52.91 111 ASP A O 1
ATOM 912 N N . ASN A 1 112 ? 28.716 -9.597 57.778 1.00 51.81 112 ASN A N 1
ATOM 913 C CA . ASN A 1 112 ? 28.764 -11.009 58.197 1.00 51.81 112 ASN A CA 1
ATOM 914 C C . ASN A 1 112 ? 29.060 -11.237 59.693 1.00 51.81 112 ASN A C 1
ATOM 916 O O . ASN A 1 112 ? 29.163 -12.386 60.118 1.00 51.81 112 ASN A O 1
ATOM 920 N N . VAL A 1 113 ? 29.197 -10.189 60.515 1.00 54.59 113 VAL A N 1
ATOM 921 C CA . VAL A 1 113 ? 29.488 -10.365 61.955 1.00 54.59 113 VAL A CA 1
ATOM 922 C C . VAL A 1 113 ? 28.208 -10.477 62.797 1.00 54.59 113 VAL A C 1
ATOM 924 O O . VAL A 1 113 ? 28.224 -11.103 63.854 1.00 54.59 113 VAL A O 1
ATOM 927 N N . ALA A 1 114 ? 27.070 -9.958 62.322 1.00 52.91 114 ALA A N 1
ATOM 928 C CA . ALA A 1 114 ? 25.818 -9.992 63.085 1.00 52.91 114 ALA A CA 1
ATOM 929 C C . ALA A 1 114 ? 25.042 -11.320 62.950 1.00 52.91 114 ALA A C 1
ATOM 931 O O . ALA A 1 114 ? 24.380 -11.742 63.900 1.00 52.91 114 ALA A O 1
ATOM 932 N N . ASP A 1 115 ? 25.152 -12.026 61.818 1.00 49.66 115 ASP A N 1
ATOM 933 C CA . ASP A 1 115 ? 24.429 -13.293 61.616 1.00 49.66 115 ASP A CA 1
ATOM 934 C C . ASP A 1 115 ? 25.087 -14.490 62.321 1.00 49.66 115 ASP A C 1
ATOM 936 O O . ASP A 1 115 ? 24.398 -15.440 62.704 1.00 49.66 115 ASP A O 1
ATOM 940 N N . ALA A 1 116 ? 26.391 -14.420 62.607 1.00 52.59 116 ALA A N 1
ATOM 941 C CA . ALA A 1 116 ? 27.086 -15.461 63.365 1.00 52.59 116 ALA A CA 1
ATOM 942 C C . ALA A 1 116 ? 26.611 -15.552 64.832 1.00 52.59 116 ALA A C 1
ATOM 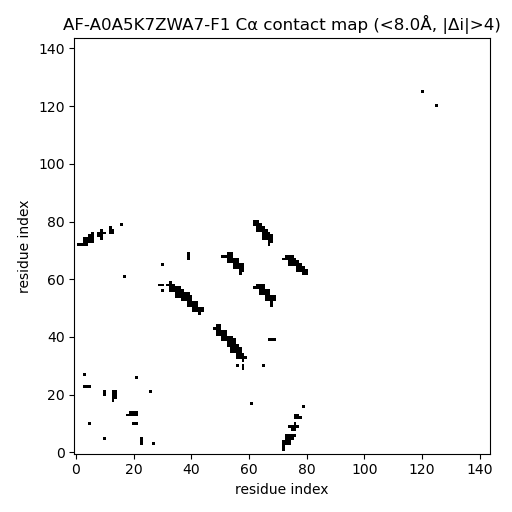944 O O . ALA A 1 116 ? 26.631 -16.633 65.416 1.00 52.59 116 ALA A O 1
ATOM 945 N N . GLN A 1 117 ? 26.110 -14.459 65.424 1.00 52.34 117 GLN A N 1
ATOM 946 C CA . GLN A 1 117 ? 25.608 -14.464 66.808 1.00 52.34 117 GLN A CA 1
ATOM 947 C C . GLN A 1 117 ? 24.147 -14.918 66.942 1.00 52.34 117 GLN A C 1
ATOM 949 O O . GLN A 1 117 ? 23.715 -15.288 68.031 1.00 52.34 117 GLN A O 1
ATOM 954 N N . ARG A 1 118 ? 23.374 -14.979 65.851 1.00 51.16 118 ARG A N 1
ATOM 955 C CA . ARG A 1 118 ? 22.025 -15.576 65.879 1.00 51.16 118 ARG A CA 1
ATOM 956 C C . ARG A 1 118 ? 22.050 -17.103 65.848 1.00 51.16 118 ARG A C 1
ATOM 958 O O . ARG A 1 118 ? 21.019 -17.725 66.113 1.00 51.16 118 ARG A O 1
ATOM 965 N N . ALA A 1 119 ? 23.188 -17.712 65.507 1.00 53.25 119 ALA A N 1
ATOM 966 C CA . ALA A 1 119 ? 23.377 -19.161 65.434 1.00 53.25 119 ALA A CA 1
ATOM 967 C C . ALA A 1 119 ? 23.568 -19.848 66.795 1.00 53.25 119 ALA A C 1
ATOM 969 O O . ALA A 1 119 ? 23.353 -21.052 66.882 1.00 53.25 119 ALA A O 1
ATOM 970 N N . SER A 1 120 ? 23.900 -19.099 67.849 1.00 52.38 120 SER A N 1
ATOM 971 C CA . SER A 1 120 ? 24.183 -19.643 69.185 1.00 52.38 120 SER A CA 1
ATOM 972 C C . SER A 1 120 ? 23.005 -19.591 70.166 1.00 52.38 120 SER A C 1
ATOM 974 O O . SER A 1 120 ? 23.158 -19.995 71.317 1.00 52.38 120 SER A O 1
ATOM 976 N N . LEU A 1 121 ? 21.822 -19.121 69.750 1.00 55.09 121 LEU A N 1
ATOM 977 C CA . LEU A 1 121 ? 20.649 -19.117 70.627 1.00 55.09 121 LEU A CA 1
ATOM 978 C C . LEU A 1 121 ? 20.015 -20.519 70.705 1.00 55.09 121 LEU A C 1
ATOM 980 O O . LEU A 1 121 ? 19.748 -21.116 69.656 1.00 55.09 121 LEU A O 1
ATOM 984 N N . PRO A 1 122 ? 19.715 -21.036 71.913 1.00 62.53 122 PRO A N 1
ATOM 985 C CA . PRO A 1 122 ? 19.012 -22.304 72.074 1.00 62.53 122 PRO A CA 1
ATOM 986 C C . PRO A 1 122 ? 17.647 -22.267 71.373 1.00 62.53 122 PRO A C 1
ATOM 988 O O . PRO A 1 122 ? 16.956 -21.245 71.362 1.00 62.53 122 PRO A O 1
ATOM 991 N N . LEU A 1 123 ? 17.266 -23.405 70.781 1.00 58.72 123 LEU A N 1
ATOM 992 C CA . LEU A 1 123 ? 16.150 -23.562 69.834 1.00 58.72 123 LEU A CA 1
ATOM 993 C C . LEU A 1 123 ? 14.827 -22.917 70.305 1.00 58.72 123 LEU A C 1
ATOM 995 O O . LEU A 1 123 ? 14.080 -22.374 69.493 1.00 58.72 123 LEU A O 1
ATOM 999 N N . ALA A 1 124 ? 14.573 -22.920 71.617 1.00 56.66 124 ALA A N 1
ATOM 1000 C CA . ALA A 1 124 ? 13.361 -22.384 72.235 1.00 56.66 124 ALA A CA 1
ATOM 1001 C C . ALA A 1 124 ? 13.179 -20.860 72.056 1.00 56.66 124 ALA A C 1
ATOM 1003 O O . ALA A 1 124 ? 12.051 -20.389 71.948 1.00 56.66 124 ALA A O 1
ATOM 1004 N N . LEU A 1 125 ? 14.264 -20.081 71.961 1.00 55.38 125 LEU A N 1
ATOM 1005 C CA . LEU A 1 125 ? 14.192 -18.619 71.798 1.00 55.38 125 LEU A CA 1
ATOM 1006 C C . LEU A 1 125 ? 14.006 -18.179 70.337 1.00 55.38 125 LEU A C 1
ATOM 1008 O O . LEU A 1 125 ? 13.486 -17.094 70.079 1.00 55.38 125 LEU A O 1
ATOM 1012 N N . ARG A 1 126 ? 14.365 -19.029 69.365 1.00 55.12 126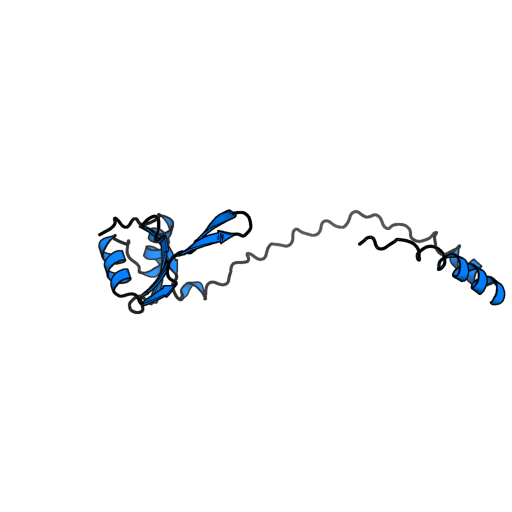 ARG A N 1
ATOM 1013 C CA . ARG A 1 126 ? 14.168 -18.747 67.931 1.00 55.12 126 ARG A CA 1
ATOM 1014 C C . ARG A 1 126 ? 12.696 -18.815 67.512 1.00 55.12 126 ARG A C 1
ATOM 1016 O O . ARG A 1 126 ? 12.284 -18.061 66.634 1.00 55.12 126 ARG A O 1
ATOM 1023 N N . ALA A 1 127 ? 11.894 -19.655 68.167 1.00 56.09 127 ALA A N 1
ATOM 1024 C CA . ALA A 1 127 ? 10.473 -19.816 67.853 1.00 56.09 127 ALA A CA 1
ATOM 1025 C C . ALA A 1 127 ? 9.626 -18.578 68.219 1.00 56.09 127 ALA A C 1
ATOM 1027 O O . ALA A 1 127 ? 8.675 -18.248 67.512 1.00 56.09 127 ALA A O 1
ATOM 1028 N N . ALA A 1 128 ? 9.998 -17.839 69.271 1.00 55.25 128 ALA A N 1
ATOM 1029 C CA . ALA A 1 128 ? 9.242 -16.671 69.731 1.00 55.25 128 ALA A CA 1
ATOM 1030 C C . ALA A 1 128 ? 9.374 -15.446 68.801 1.00 55.25 128 ALA A C 1
ATOM 1032 O O . ALA A 1 128 ? 8.467 -14.618 68.736 1.00 55.25 128 ALA A O 1
ATOM 1033 N N . ALA A 1 129 ? 10.481 -15.330 68.058 1.00 54.47 129 ALA A N 1
ATOM 1034 C CA . ALA A 1 129 ? 10.712 -14.211 67.144 1.00 54.47 129 ALA A CA 1
ATOM 1035 C C . ALA A 1 129 ? 9.891 -14.321 65.846 1.00 54.47 129 ALA A C 1
ATOM 1037 O O . ALA A 1 129 ? 9.443 -13.308 65.319 1.00 54.47 129 ALA A O 1
ATOM 1038 N N . VAL A 1 130 ? 9.636 -15.541 65.362 1.00 57.59 130 VAL A N 1
ATOM 1039 C CA . VAL A 1 130 ? 8.863 -15.780 64.127 1.00 57.59 130 VAL A CA 1
ATOM 1040 C C . VAL A 1 130 ? 7.358 -15.554 64.341 1.00 57.59 130 VAL A C 1
ATOM 1042 O O . VAL A 1 130 ? 6.650 -15.158 63.418 1.00 57.59 130 VAL A O 1
ATOM 1045 N N . ALA A 1 131 ? 6.861 -15.724 65.570 1.00 54.03 131 ALA A N 1
ATOM 1046 C CA . ALA A 1 131 ? 5.441 -15.567 65.885 1.00 54.03 131 ALA A CA 1
ATOM 1047 C C . ALA A 1 131 ? 4.939 -14.107 65.856 1.00 54.03 131 ALA A C 1
ATOM 1049 O O . ALA A 1 131 ? 3.734 -13.886 65.749 1.00 54.03 131 ALA A O 1
ATOM 1050 N N . ARG A 1 132 ? 5.824 -13.099 65.923 1.00 53.69 132 ARG A N 1
ATOM 1051 C CA . ARG A 1 132 ? 5.413 -11.680 65.900 1.00 53.69 132 ARG A CA 1
ATOM 1052 C C . ARG A 1 132 ? 5.117 -11.131 64.502 1.00 53.69 132 ARG A C 1
ATOM 1054 O O . ARG A 1 132 ? 4.323 -10.201 64.399 1.00 53.69 132 ARG A O 1
ATOM 1061 N N . ASP A 1 133 ? 5.668 -11.720 63.444 1.00 50.38 133 ASP A N 1
ATOM 1062 C CA . ASP A 1 133 ? 5.529 -11.170 62.085 1.00 50.38 133 ASP A CA 1
ATOM 1063 C C . ASP A 1 133 ? 4.273 -11.640 61.335 1.00 50.38 133 ASP A C 1
ATOM 1065 O O . ASP A 1 133 ? 3.833 -10.986 60.389 1.00 50.38 133 ASP A O 1
ATOM 1069 N N . PHE A 1 134 ? 3.633 -12.731 61.765 1.00 50.47 134 PHE A N 1
ATOM 1070 C CA . PHE A 1 134 ? 2.437 -13.253 61.088 1.00 50.47 134 PHE A CA 1
ATOM 1071 C C . PHE A 1 134 ? 1.106 -12.648 61.570 1.00 50.47 134 PHE A C 1
ATOM 1073 O O . PHE A 1 134 ? 0.078 -12.864 60.932 1.00 50.47 134 PHE A O 1
ATOM 1080 N N . GLY A 1 135 ? 1.101 -11.855 62.648 1.00 48.66 135 GLY A N 1
ATOM 1081 C CA . GLY A 1 135 ? -0.127 -11.298 63.235 1.00 48.66 135 GLY A CA 1
ATOM 1082 C C . GLY A 1 135 ? -0.672 -10.017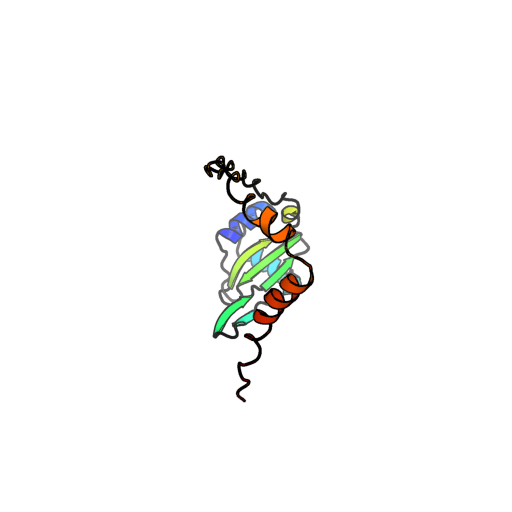 62.585 1.00 48.66 135 GLY A C 1
ATOM 1083 O O . GLY A 1 135 ? -1.801 -9.636 62.871 1.00 48.66 135 GLY A O 1
ATOM 1084 N N . ALA A 1 136 ? 0.085 -9.336 61.718 1.00 53.44 136 ALA A N 1
ATOM 1085 C CA . ALA A 1 136 ? -0.235 -7.956 61.315 1.00 53.44 136 ALA A CA 1
ATOM 1086 C C . ALA A 1 136 ? -0.911 -7.789 59.935 1.00 53.44 136 ALA A C 1
ATOM 1088 O O . ALA A 1 136 ? -1.090 -6.659 59.486 1.00 53.44 136 ALA A O 1
ATOM 1089 N N . ARG A 1 137 ? -1.271 -8.868 59.221 1.00 54.03 137 ARG A N 1
ATOM 1090 C CA . ARG A 1 137 ? -1.778 -8.777 57.827 1.00 54.03 137 ARG A CA 1
ATOM 1091 C C . ARG A 1 137 ? -3.217 -9.243 57.586 1.00 54.03 137 ARG A C 1
ATOM 1093 O O . ARG A 1 137 ? -3.643 -9.277 56.436 1.00 54.03 137 ARG A O 1
ATOM 1100 N N . ALA A 1 138 ? -3.982 -9.555 58.628 1.00 54.12 138 ALA A N 1
ATOM 1101 C CA . ALA A 1 138 ? -5.347 -10.071 58.493 1.00 54.12 138 ALA A CA 1
ATOM 1102 C C . ALA A 1 138 ? -6.421 -9.070 58.961 1.00 54.12 138 ALA A C 1
ATOM 1104 O O . ALA A 1 138 ? -7.255 -9.401 59.794 1.00 54.12 138 ALA A O 1
ATOM 1105 N N . SER A 1 139 ? -6.422 -7.844 58.434 1.00 59.19 139 SER A N 1
ATOM 1106 C CA . SER A 1 139 ? -7.548 -6.911 58.616 1.00 59.19 139 SER A CA 1
ATOM 1107 C C . SER A 1 139 ? -7.509 -5.799 57.564 1.00 59.19 139 SER A C 1
ATOM 1109 O O . SER A 1 139 ? -6.645 -4.930 57.606 1.00 59.19 139 SER A O 1
ATOM 1111 N N . GLY A 1 140 ? -8.427 -5.866 56.599 1.00 52.03 140 GLY A N 1
ATOM 1112 C CA . GLY A 1 140 ? -8.559 -4.949 55.461 1.00 52.03 140 GLY A CA 1
ATOM 1113 C C . GLY A 1 140 ? -9.472 -5.578 54.401 1.00 52.03 140 GLY A C 1
ATOM 1114 O O . GLY A 1 140 ? -8.998 -6.040 53.372 1.00 52.03 140 GLY A O 1
ATOM 1115 N N . GLU A 1 141 ? -10.683 -5.993 54.777 1.00 55.56 141 GLU A N 1
ATOM 1116 C CA . GLU A 1 141 ? -11.913 -5.180 54.708 1.00 55.56 141 GLU A CA 1
ATOM 1117 C C . GLU A 1 141 ? -12.468 -5.127 53.267 1.00 55.56 141 GLU A C 1
ATOM 1119 O O . GLU A 1 141 ? -12.071 -4.316 52.434 1.00 55.56 141 GLU A O 1
ATOM 1124 N N . ARG A 1 142 ? -13.383 -6.064 52.969 1.00 57.75 142 ARG A N 1
ATOM 1125 C CA . ARG A 1 142 ? -14.257 -6.037 51.787 1.00 57.75 142 ARG A CA 1
ATOM 1126 C C . ARG A 1 142 ? -15.363 -5.015 52.047 1.00 57.75 142 ARG A C 1
ATOM 1128 O O . ARG A 1 142 ? -16.097 -5.174 53.020 1.00 57.75 142 ARG A O 1
ATOM 1135 N N . ARG A 1 143 ? -15.532 -4.032 51.162 1.00 56.47 143 ARG A N 1
ATOM 1136 C CA . ARG A 1 143 ? -16.795 -3.296 51.020 1.00 56.47 143 ARG A CA 1
ATOM 1137 C C . ARG A 1 143 ? -17.422 -3.628 49.671 1.00 56.47 143 ARG A C 1
ATOM 1139 O O . ARG A 1 143 ? -16.722 -3.698 48.662 1.00 56.47 143 ARG A O 1
ATOM 1146 N N . ILE A 1 144 ? -18.711 -3.931 49.771 1.00 67.25 144 ILE A N 1
ATOM 1147 C CA . ILE A 1 144 ? -19.684 -4.256 48.726 1.00 67.25 144 ILE A CA 1
ATOM 1148 C C . ILE A 1 144 ? -20.064 -2.967 48.000 1.00 67.25 144 ILE A C 1
ATOM 1150 O O . ILE A 1 144 ? -20.146 -1.929 48.698 1.00 67.25 144 ILE A O 1
#

Mean predicted aligned error: 14.71 Å

pLDDT: mean 80.96, std 18.93, range [48.66, 98.56]